Protein AF-A0A3N5I6G3-F1 (afdb_monomer)

Foldseek 3Di:
DDCPCPPLVLVVLVVLLVVLVVLLPDPCSVVDVVSNVVSVVVNVVSVVSNVVVVVVVVVVVVVVVVVVVVVVVVVVD

Solvent-accessible surface area (backbone atoms only — not comparable to full-atom values): 4442 Å² total; per-residue (Å²): 133,87,74,69,52,81,84,68,45,48,72,60,42,53,54,51,39,55,51,43,56,56,52,70,66,37,78,73,41,70,76,41,63,66,62,40,52,53,50,52,50,51,39,51,56,42,45,54,52,54,53,52,52,52,51,53,51,50,54,54,51,53,52,50,53,55,51,50,54,53,50,57,64,60,71,80,107

Secondary structure (DSSP, 8-state):
---THHHHTHHHHHHHHHHHHHHHH-GGGGG-HHHHHHHHHHHHHHHHHHHHHHHHHHHHHHHHHHHHHHHHHHH--

Structure (mmCIF, N/CA/C/O backbone):
data_AF-A0A3N5I6G3-F1
#
_entry.id   AF-A0A3N5I6G3-F1
#
loop_
_atom_site.group_PDB
_atom_site.id
_atom_site.type_symbol
_atom_site.label_atom_id
_atom_site.label_alt_id
_atom_site.label_comp_id
_atom_site.label_asym_id
_atom_site.label_entity_id
_atom_site.label_seq_id
_atom_site.pdbx_PDB_ins_code
_atom_site.Cartn_x
_atom_site.Cartn_y
_atom_site.Cartn_z
_atom_site.occupancy
_atom_site.B_iso_or_equiv
_atom_site.auth_seq_id
_atom_site.auth_comp_id
_atom_site.auth_asym_id
_atom_site.auth_atom_id
_atom_site.pdbx_PDB_model_num
ATOM 1 N N . MET A 1 1 ? -22.208 -0.419 6.562 1.00 41.81 1 MET A N 1
ATOM 2 C CA . MET A 1 1 ? -20.881 -0.853 6.079 1.00 41.81 1 MET A CA 1
ATOM 3 C C . MET A 1 1 ? -20.321 0.252 5.201 1.00 41.81 1 MET A C 1
ATOM 5 O O . MET A 1 1 ? -20.787 0.457 4.086 1.00 41.81 1 MET A O 1
ATOM 9 N N . THR A 1 2 ? -19.461 1.080 5.779 1.00 45.78 2 THR A N 1
ATOM 10 C CA . THR A 1 2 ? -19.012 2.355 5.214 1.00 45.78 2 THR A CA 1
ATOM 11 C C . THR A 1 2 ? -18.025 2.075 4.084 1.00 45.78 2 THR A C 1
ATOM 13 O O . THR A 1 2 ? -16.875 1.718 4.319 1.00 45.78 2 THR A O 1
ATOM 16 N N . SER A 1 3 ? -18.491 2.164 2.838 1.00 49.16 3 SER A N 1
ATOM 17 C CA . SER A 1 3 ? -17.642 1.988 1.659 1.00 49.16 3 SER A CA 1
ATOM 18 C C . SER A 1 3 ? -16.744 3.215 1.489 1.00 49.16 3 SER A C 1
ATOM 20 O O . SER A 1 3 ? -17.074 4.148 0.760 1.00 49.16 3 SER A O 1
ATOM 22 N N . PHE A 1 4 ? -15.581 3.204 2.139 1.00 52.28 4 PHE A N 1
ATOM 23 C CA . PHE A 1 4 ? -14.499 4.154 1.860 1.00 52.28 4 PHE A CA 1
ATOM 24 C C . PHE A 1 4 ? -13.792 3.865 0.518 1.00 52.28 4 PHE A C 1
ATOM 26 O O . PHE A 1 4 ? -12.958 4.652 0.078 1.00 52.28 4 PHE A O 1
ATOM 33 N N . GLY A 1 5 ? -14.150 2.777 -0.178 1.00 52.69 5 GLY A N 1
ATOM 34 C CA . GLY A 1 5 ? -13.538 2.384 -1.452 1.00 52.69 5 GLY A CA 1
ATOM 35 C C . GLY A 1 5 ? -13.896 3.276 -2.647 1.00 52.69 5 GLY A C 1
ATOM 36 O O . GLY A 1 5 ? -13.111 3.363 -3.584 1.00 52.69 5 GLY A O 1
ATOM 37 N N . GLY A 1 6 ? -15.038 3.976 -2.611 1.00 54.41 6 GLY A N 1
ATOM 38 C CA . GLY A 1 6 ? -15.552 4.728 -3.766 1.00 54.41 6 GLY A CA 1
ATOM 39 C C . GLY A 1 6 ? -14.870 6.075 -4.041 1.00 54.41 6 GLY A C 1
ATOM 40 O O . GLY A 1 6 ? -14.932 6.556 -5.165 1.00 54.41 6 GLY A O 1
ATOM 41 N N . ILE A 1 7 ? -14.218 6.685 -3.041 1.00 56.31 7 ILE A N 1
ATOM 42 C CA . ILE A 1 7 ? -13.533 7.989 -3.192 1.00 56.31 7 ILE A CA 1
ATOM 43 C C . ILE A 1 7 ? -12.028 7.810 -3.443 1.00 56.31 7 ILE A C 1
ATOM 45 O O . ILE A 1 7 ? -11.417 8.627 -4.126 1.00 56.31 7 ILE A O 1
ATOM 49 N N . PHE A 1 8 ? -11.426 6.741 -2.913 1.00 64.31 8 PHE A N 1
ATOM 50 C CA . PHE A 1 8 ? -9.978 6.512 -2.986 1.00 64.31 8 PHE A CA 1
ATOM 51 C C . PHE A 1 8 ? -9.544 5.543 -4.098 1.00 64.31 8 PHE A C 1
ATOM 53 O O . PHE A 1 8 ? -8.341 5.402 -4.318 1.00 64.31 8 PHE A O 1
ATOM 60 N N . ASP A 1 9 ? -10.498 4.901 -4.784 1.00 80.00 9 ASP A N 1
ATOM 61 C CA . ASP A 1 9 ? -10.283 3.853 -5.796 1.00 80.00 9 ASP A CA 1
ATOM 62 C C . ASP A 1 9 ? -9.191 2.849 -5.384 1.00 80.00 9 ASP A C 1
ATOM 64 O O . ASP A 1 9 ? -8.234 2.556 -6.105 1.00 80.00 9 ASP A O 1
ATOM 68 N N . LEU A 1 10 ? -9.301 2.381 -4.135 1.00 85.81 10 LEU A N 1
ATOM 69 C CA . LEU A 1 10 ? -8.337 1.470 -3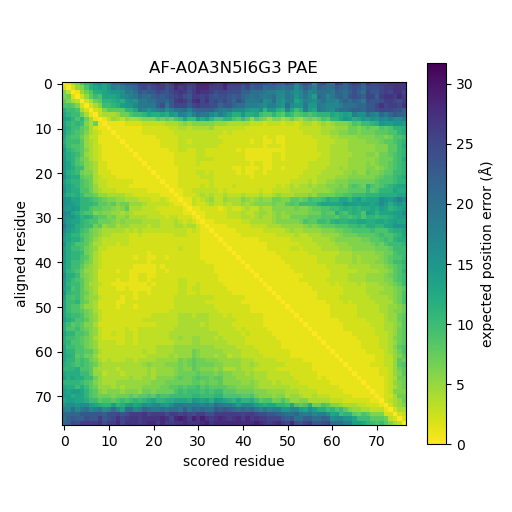.526 1.00 85.81 10 LEU A CA 1
ATOM 70 C C . LEU A 1 10 ? -8.163 0.177 -4.348 1.00 85.81 10 LEU A C 1
ATOM 72 O O . LEU A 1 10 ? -7.011 -0.175 -4.600 1.00 85.81 10 LEU A O 1
ATOM 76 N N . PRO A 1 11 ? -9.233 -0.476 -4.856 1.00 89.00 11 PRO A N 1
ATOM 77 C CA . PRO A 1 11 ? -9.079 -1.682 -5.667 1.00 89.00 11 PRO A CA 1
ATOM 78 C C . PRO A 1 11 ? -8.258 -1.450 -6.941 1.00 89.00 11 PRO A C 1
ATOM 80 O O . PRO A 1 11 ? -7.408 -2.273 -7.282 1.00 89.00 11 PRO A O 1
ATOM 83 N N . ALA A 1 12 ? -8.451 -0.324 -7.638 1.00 90.12 12 ALA A N 1
ATOM 84 C CA . ALA A 1 12 ? -7.647 -0.020 -8.820 1.00 90.12 12 ALA A CA 1
ATOM 85 C C . ALA A 1 12 ? -6.184 0.272 -8.459 1.00 90.12 12 ALA A C 1
ATOM 87 O O . ALA A 1 12 ? -5.276 -0.112 -9.197 1.00 90.12 12 ALA A O 1
ATOM 88 N N . LYS A 1 13 ? -5.928 0.917 -7.314 1.00 92.00 13 LYS A N 1
ATOM 89 C CA . LYS A 1 13 ? -4.563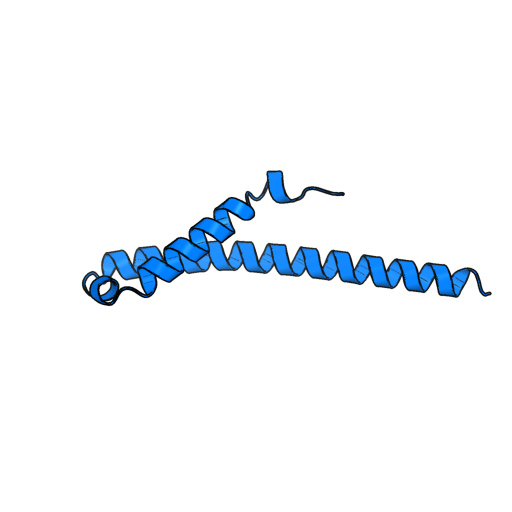 1.169 -6.821 1.00 92.00 13 LYS A CA 1
ATOM 90 C C . LYS A 1 13 ? -3.840 -0.118 -6.439 1.00 92.00 13 LYS A C 1
ATOM 92 O O . LYS A 1 13 ? -2.676 -0.269 -6.793 1.00 92.00 13 LYS A O 1
ATOM 97 N N . GLU A 1 14 ? -4.518 -1.054 -5.786 1.00 92.94 14 GLU A N 1
ATOM 98 C CA . GLU A 1 14 ? -3.971 -2.379 -5.476 1.00 92.94 14 GLU A CA 1
ATOM 99 C C . GLU A 1 14 ? -3.644 -3.160 -6.756 1.00 92.94 14 GLU A C 1
ATOM 101 O O . GLU A 1 14 ? -2.548 -3.705 -6.890 1.00 92.94 14 GLU A O 1
ATOM 106 N N . GLN A 1 15 ? -4.546 -3.143 -7.745 1.00 94.94 15 GLN A N 1
ATOM 107 C CA . GLN A 1 15 ? -4.292 -3.751 -9.055 1.00 94.94 15 GLN A CA 1
ATOM 108 C C . GLN A 1 15 ? -3.103 -3.103 -9.771 1.00 94.94 15 GLN A C 1
ATOM 110 O O . GLN A 1 15 ? -2.257 -3.809 -10.323 1.00 94.94 15 GLN A O 1
ATOM 115 N N . ARG A 1 16 ? -3.005 -1.768 -9.749 1.00 94.88 16 ARG A N 1
ATOM 116 C CA . ARG A 1 16 ? -1.883 -1.044 -10.355 1.00 94.88 16 ARG A CA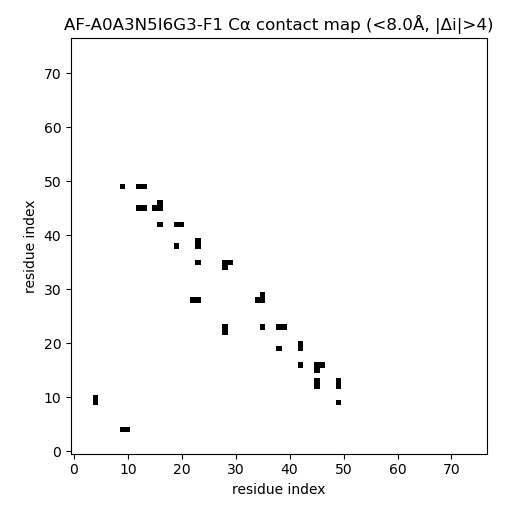 1
ATOM 117 C C . ARG A 1 16 ? -0.566 -1.357 -9.650 1.00 94.88 16 ARG A C 1
ATOM 119 O O . ARG A 1 16 ? 0.437 -1.555 -10.327 1.00 94.88 16 A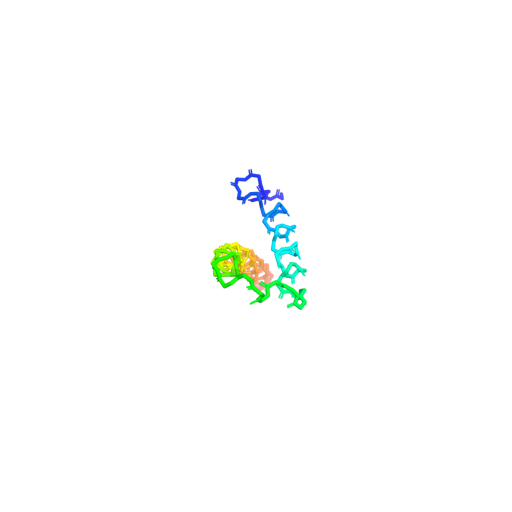RG A O 1
ATOM 126 N N . LEU A 1 17 ? -0.568 -1.442 -8.321 1.00 96.31 17 LEU A N 1
ATOM 127 C CA . LEU A 1 17 ? 0.610 -1.816 -7.541 1.00 96.31 17 LEU A CA 1
ATOM 128 C C . LEU A 1 17 ? 1.106 -3.217 -7.920 1.00 96.31 17 LEU A C 1
ATOM 130 O O . LEU A 1 17 ? 2.290 -3.381 -8.200 1.00 96.31 17 LEU A O 1
ATOM 134 N N . ALA A 1 18 ? 0.197 -4.190 -8.027 1.00 96.38 18 ALA A N 1
ATOM 135 C CA . ALA A 1 18 ? 0.536 -5.550 -8.438 1.00 96.38 18 ALA A CA 1
ATOM 136 C C . ALA A 1 18 ? 1.119 -5.608 -9.862 1.00 96.38 18 ALA A C 1
ATOM 138 O O . ALA A 1 18 ? 2.088 -6.322 -10.110 1.00 96.38 18 ALA A O 1
ATOM 139 N N . GLN A 1 19 ? 0.563 -4.834 -10.800 1.00 96.06 19 GLN A N 1
ATOM 140 C CA . GLN A 1 19 ? 1.113 -4.722 -12.157 1.00 96.06 19 GLN A CA 1
ATOM 141 C C . GLN A 1 19 ? 2.521 -4.124 -12.151 1.00 96.06 19 GLN A C 1
ATOM 143 O O . GLN A 1 19 ? 3.416 -4.664 -12.798 1.00 96.06 19 GLN A O 1
ATOM 148 N N . LEU A 1 20 ? 2.728 -3.041 -11.397 1.00 95.88 20 LEU A N 1
ATOM 149 C CA . LEU A 1 20 ? 4.035 -2.402 -11.270 1.00 95.88 20 LEU A CA 1
ATOM 150 C C . LEU A 1 20 ? 5.067 -3.371 -10.687 1.00 95.88 20 LEU A C 1
ATOM 152 O O . LEU A 1 20 ? 6.166 -3.458 -11.223 1.00 95.88 20 LEU A O 1
ATOM 156 N N . ASP A 1 21 ? 4.714 -4.134 -9.649 1.00 95.31 21 ASP A N 1
ATOM 157 C CA . ASP A 1 21 ? 5.603 -5.140 -9.053 1.00 95.31 21 ASP A CA 1
ATOM 158 C C . ASP A 1 21 ? 6.007 -6.234 -10.061 1.00 95.31 21 ASP A C 1
ATOM 160 O O . ASP A 1 21 ? 7.161 -6.665 -10.070 1.00 95.31 21 ASP A O 1
ATOM 164 N N . ILE A 1 22 ? 5.099 -6.641 -10.958 1.00 95.50 22 ILE A N 1
ATOM 165 C CA . ILE A 1 22 ? 5.410 -7.573 -12.054 1.00 95.50 22 ILE A CA 1
ATOM 166 C C . ILE A 1 22 ? 6.371 -6.932 -13.066 1.00 95.50 22 ILE A C 1
ATOM 168 O O . ILE A 1 22 ? 7.349 -7.566 -13.463 1.00 95.50 22 ILE A O 1
ATOM 172 N N . GLU A 1 23 ? 6.118 -5.686 -13.481 1.00 92.81 23 GLU A N 1
ATOM 173 C CA . GLU A 1 23 ? 6.988 -4.963 -14.420 1.00 92.81 23 GLU A CA 1
ATOM 174 C C . GLU A 1 23 ? 8.402 -4.771 -13.844 1.00 92.81 23 GLU A C 1
ATOM 176 O O . GLU A 1 23 ? 9.386 -5.038 -14.530 1.00 92.81 23 GLU A O 1
ATOM 181 N N . LEU A 1 24 ? 8.500 -4.384 -12.568 1.00 92.19 24 LEU A N 1
ATOM 182 C CA . LEU A 1 24 ? 9.747 -4.184 -11.817 1.00 92.19 24 LEU A CA 1
ATOM 183 C C . LEU A 1 24 ? 10.574 -5.471 -11.655 1.00 92.19 24 LEU A C 1
ATOM 185 O O . LEU A 1 24 ? 11.799 -5.409 -11.529 1.00 92.19 24 LEU A O 1
ATOM 189 N N . ALA A 1 25 ? 9.919 -6.635 -11.649 1.00 93.00 25 ALA A N 1
ATOM 190 C CA . ALA A 1 25 ? 10.575 -7.934 -11.531 1.00 93.00 25 ALA A CA 1
ATOM 191 C C . ALA A 1 25 ? 11.177 -8.440 -12.857 1.00 93.00 25 ALA A C 1
ATOM 193 O O . ALA A 1 25 ? 11.973 -9.383 -12.846 1.00 93.00 25 ALA A O 1
ATOM 194 N N . ALA A 1 26 ? 10.820 -7.846 -14.001 1.00 93.19 26 ALA A N 1
ATOM 195 C CA . ALA A 1 26 ? 11.333 -8.275 -15.297 1.00 93.19 26 ALA A CA 1
ATOM 196 C C . ALA A 1 26 ? 12.832 -7.924 -15.444 1.00 93.19 26 ALA A C 1
ATOM 198 O O . ALA A 1 26 ? 13.200 -6.767 -15.270 1.00 93.19 26 ALA A O 1
ATOM 199 N N . PRO A 1 27 ? 13.722 -8.857 -15.837 1.00 87.44 27 PRO A N 1
ATOM 200 C CA . PRO A 1 27 ? 15.157 -8.568 -15.963 1.00 87.44 27 PRO A CA 1
ATOM 201 C C . PRO A 1 27 ? 15.478 -7.418 -16.929 1.00 87.44 27 PRO A C 1
ATOM 203 O O . PRO A 1 27 ? 16.323 -6.583 -16.628 1.00 87.44 27 PRO A O 1
ATOM 206 N N . ALA A 1 28 ? 14.745 -7.340 -18.045 1.00 89.44 28 ALA A N 1
ATOM 207 C CA . ALA A 1 28 ? 14.901 -6.297 -19.063 1.00 89.44 28 ALA A CA 1
ATOM 208 C C . ALA A 1 28 ? 14.393 -4.912 -18.616 1.00 89.44 28 ALA A C 1
ATOM 210 O O . ALA A 1 28 ? 14.651 -3.908 -19.273 1.00 89.44 28 ALA A O 1
ATOM 211 N N . PHE A 1 29 ? 13.663 -4.829 -17.500 1.00 87.25 29 PHE A N 1
ATOM 212 C CA . PHE A 1 29 ? 13.193 -3.557 -16.948 1.00 87.25 29 PHE A CA 1
ATOM 213 C C . PHE A 1 29 ? 14.356 -2.624 -16.594 1.00 87.25 29 PHE A C 1
ATOM 215 O O . PHE A 1 29 ? 14.263 -1.410 -16.761 1.00 87.25 29 PHE A O 1
ATOM 222 N N . TRP A 1 30 ? 15.465 -3.204 -16.136 1.00 89.50 30 TRP A N 1
ATOM 223 C CA . TRP A 1 30 ? 16.646 -2.469 -15.694 1.00 89.50 30 TRP A CA 1
ATOM 224 C C . TRP A 1 30 ? 17.513 -1.949 -16.850 1.00 89.50 30 TRP A C 1
ATOM 226 O O . TRP A 1 30 ? 18.422 -1.154 -16.607 1.00 89.50 30 TRP A O 1
ATOM 236 N N . ASP A 1 31 ? 17.207 -2.333 -18.094 1.00 93.12 31 ASP A N 1
ATOM 237 C CA . ASP A 1 31 ? 17.934 -1.883 -19.286 1.00 93.12 31 ASP A CA 1
ATOM 238 C C . ASP A 1 31 ? 17.638 -0.408 -19.618 1.00 93.12 31 ASP A C 1
ATOM 240 O O . ASP A 1 31 ? 18.500 0.304 -20.136 1.00 93.12 31 ASP A O 1
ATOM 244 N N . ASP A 1 32 ? 16.445 0.086 -19.264 1.00 92.38 32 ASP A N 1
ATOM 245 C CA . ASP A 1 32 ? 16.060 1.494 -19.401 1.00 92.38 32 ASP A CA 1
ATOM 246 C C . ASP A 1 32 ? 15.968 2.168 -18.026 1.00 92.38 32 ASP A C 1
ATOM 248 O O . ASP A 1 32 ? 14.927 2.190 -17.366 1.00 92.38 32 ASP A O 1
ATOM 252 N N . ASN A 1 33 ? 17.078 2.780 -17.611 1.00 90.44 33 ASN A N 1
ATOM 253 C CA . ASN A 1 33 ? 17.178 3.485 -16.331 1.00 90.44 33 ASN A CA 1
ATOM 254 C C . ASN A 1 33 ? 16.129 4.594 -16.155 1.00 90.44 33 ASN A C 1
ATOM 256 O O . ASN A 1 33 ? 15.688 4.846 -15.032 1.00 90.44 33 ASN A O 1
ATOM 260 N N . ARG A 1 34 ? 15.731 5.281 -17.233 1.00 93.31 34 ARG A N 1
ATOM 261 C CA . ARG A 1 34 ? 14.769 6.384 -17.138 1.00 93.31 34 ARG A CA 1
ATOM 262 C C . ARG A 1 34 ? 13.372 5.838 -16.873 1.00 93.31 34 ARG A C 1
ATOM 264 O O . ARG A 1 34 ? 12.722 6.279 -15.926 1.00 93.31 34 ARG A O 1
ATOM 271 N N . ARG A 1 35 ? 12.955 4.839 -17.654 1.00 90.88 35 ARG A N 1
ATOM 272 C CA . ARG A 1 35 ? 11.680 4.142 -17.455 1.00 90.88 35 ARG A CA 1
ATOM 273 C C . ARG A 1 35 ? 11.621 3.462 -16.086 1.00 90.88 35 ARG A C 1
ATOM 275 O O . ARG A 1 35 ? 10.605 3.563 -15.400 1.00 90.88 35 ARG A O 1
ATOM 282 N N . ALA A 1 36 ? 12.716 2.834 -15.656 1.00 93.19 36 ALA A N 1
ATOM 283 C CA . ALA A 1 36 ? 12.804 2.204 -14.345 1.00 93.19 36 ALA A CA 1
ATOM 284 C C . ALA A 1 36 ? 12.565 3.211 -13.211 1.00 93.19 36 ALA A C 1
ATOM 286 O O . ALA A 1 36 ? 11.748 2.964 -12.326 1.00 93.19 36 ALA A O 1
ATOM 287 N N . GLN A 1 37 ? 13.211 4.381 -13.251 1.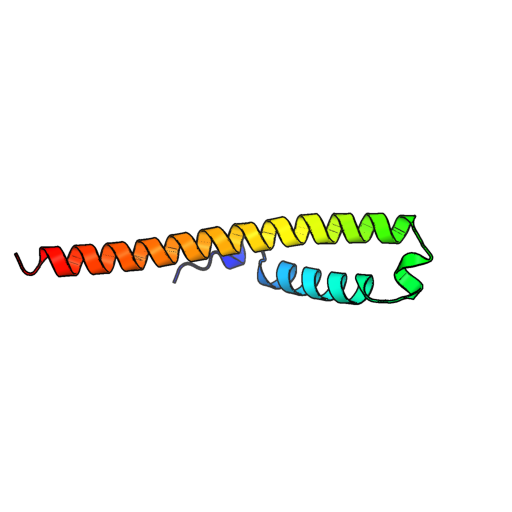00 95.06 37 GLN A N 1
ATOM 288 C CA . GLN A 1 37 ? 13.001 5.422 -12.240 1.00 95.06 37 GLN A CA 1
ATOM 289 C C . GLN A 1 37 ? 11.562 5.947 -12.211 1.00 95.06 37 GLN A C 1
ATOM 291 O O . GLN A 1 37 ? 11.032 6.203 -11.129 1.00 95.06 37 GLN A O 1
ATOM 296 N N . GLU A 1 38 ? 10.933 6.123 -13.372 1.00 95.06 38 GLU A N 1
ATOM 297 C CA . GLU A 1 38 ? 9.543 6.577 -13.470 1.00 95.06 38 GLU A CA 1
ATOM 298 C C . GLU A 1 38 ? 8.583 5.562 -12.828 1.00 95.06 38 GLU A C 1
ATOM 300 O O . GLU A 1 38 ? 7.782 5.936 -11.969 1.00 95.06 38 GLU A O 1
ATOM 305 N N . LEU A 1 39 ? 8.738 4.273 -13.141 1.00 94.81 39 LEU A N 1
ATOM 306 C CA . LEU A 1 39 ? 7.882 3.207 -12.612 1.00 94.81 39 LEU A CA 1
ATOM 307 C C . LEU A 1 39 ? 8.141 2.917 -11.122 1.00 94.81 39 LEU A C 1
ATOM 309 O O . LEU A 1 39 ? 7.195 2.668 -10.378 1.00 94.81 39 LEU A O 1
ATOM 313 N N . ILE A 1 40 ? 9.384 3.043 -10.636 1.00 96.12 40 ILE A N 1
ATOM 314 C CA . ILE A 1 40 ? 9.696 2.967 -9.194 1.00 96.12 40 ILE A CA 1
ATOM 315 C C . ILE A 1 40 ? 9.007 4.099 -8.422 1.00 96.12 40 ILE A C 1
ATOM 317 O O . ILE A 1 40 ? 8.458 3.871 -7.337 1.00 96.12 40 ILE A O 1
ATOM 321 N N . ARG A 1 41 ? 9.033 5.328 -8.957 1.00 97.44 41 ARG A N 1
ATOM 322 C CA . ARG A 1 41 ? 8.356 6.476 -8.333 1.00 97.44 41 ARG A CA 1
ATOM 323 C C . ARG A 1 41 ? 6.853 6.250 -8.288 1.00 97.44 41 ARG A C 1
ATOM 325 O O . ARG A 1 41 ? 6.262 6.405 -7.224 1.00 97.44 41 ARG A O 1
ATOM 332 N N . GLU A 1 42 ? 6.261 5.826 -9.401 1.00 96.38 42 GLU A N 1
ATOM 333 C CA . GLU A 1 42 ? 4.836 5.502 -9.459 1.00 96.38 42 GLU A CA 1
ATOM 334 C C . GLU A 1 42 ? 4.468 4.433 -8.421 1.00 96.38 42 GLU A C 1
ATOM 336 O O . GLU A 1 42 ? 3.573 4.645 -7.602 1.00 96.38 42 GLU A O 1
ATOM 341 N N . ARG A 1 43 ? 5.219 3.328 -8.380 1.00 97.25 43 ARG A N 1
ATOM 342 C CA . ARG A 1 43 ? 5.014 2.232 -7.426 1.00 97.25 43 ARG A CA 1
ATOM 343 C C . ARG A 1 43 ? 5.075 2.710 -5.979 1.00 97.25 43 ARG A C 1
ATOM 345 O O . ARG A 1 4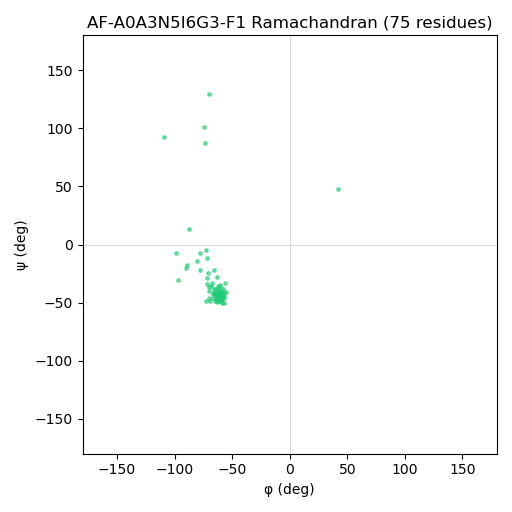3 ? 4.248 2.310 -5.167 1.00 97.25 43 ARG A O 1
ATOM 352 N N . THR A 1 44 ? 6.020 3.590 -5.661 1.00 97.50 44 THR A N 1
ATOM 353 C CA . THR A 1 44 ? 6.180 4.156 -4.312 1.00 97.50 44 THR A CA 1
ATOM 354 C C . THR A 1 44 ? 4.976 5.007 -3.901 1.00 97.50 44 THR A C 1
ATOM 356 O O . THR A 1 44 ? 4.489 4.885 -2.777 1.00 97.50 44 THR A O 1
ATOM 359 N N . GLU A 1 45 ? 4.469 5.853 -4.798 1.00 95.62 45 GLU A N 1
ATOM 360 C CA . GLU A 1 45 ? 3.316 6.718 -4.517 1.00 95.62 45 GLU A CA 1
ATOM 361 C C . GLU A 1 45 ? 2.008 5.922 -4.387 1.00 95.62 45 GLU A C 1
ATOM 363 O O . GLU A 1 45 ? 1.194 6.181 -3.491 1.00 95.62 45 GLU A O 1
ATOM 368 N N . VAL A 1 46 ? 1.824 4.907 -5.239 1.00 95.12 46 VAL A N 1
ATOM 369 C CA . VAL A 1 46 ? 0.674 3.999 -5.156 1.00 95.12 46 VAL A CA 1
ATOM 370 C C . VAL A 1 46 ? 0.725 3.197 -3.854 1.00 95.12 46 VAL A C 1
ATOM 372 O O . VAL A 1 46 ? -0.258 3.206 -3.111 1.00 95.12 46 VAL A O 1
ATOM 375 N N . ALA A 1 47 ? 1.872 2.591 -3.527 1.00 96.00 47 ALA A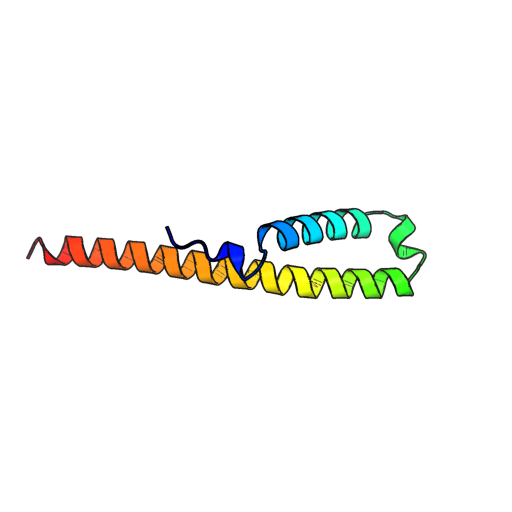 N 1
ATOM 376 C CA . ALA A 1 47 ? 2.063 1.830 -2.292 1.00 96.00 47 ALA A CA 1
ATOM 377 C C . ALA A 1 47 ? 1.781 2.677 -1.045 1.00 96.00 47 ALA A C 1
ATOM 379 O O . ALA A 1 47 ? 0.998 2.267 -0.195 1.00 96.00 47 ALA A O 1
ATOM 380 N N . ARG A 1 48 ? 2.307 3.911 -0.977 1.00 95.56 48 ARG A N 1
ATOM 381 C CA . ARG A 1 48 ? 2.054 4.824 0.152 1.00 95.56 48 ARG A CA 1
ATOM 382 C C . ARG A 1 48 ? 0.559 5.044 0.391 1.00 95.56 48 ARG A C 1
ATOM 384 O O . ARG A 1 48 ? 0.120 5.115 1.537 1.00 95.56 48 ARG A O 1
ATOM 391 N N . THR A 1 49 ? -0.214 5.184 -0.684 1.00 92.62 49 THR A N 1
ATOM 392 C CA . THR A 1 49 ? -1.663 5.395 -0.590 1.00 92.62 49 THR A CA 1
ATOM 393 C C . THR A 1 49 ? -2.368 4.141 -0.078 1.00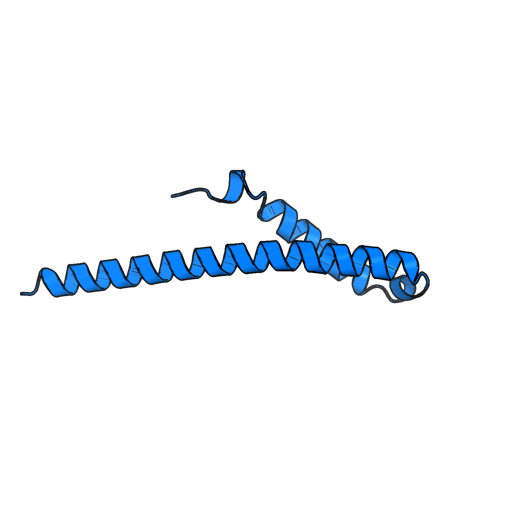 92.62 49 THR A C 1
ATOM 395 O O . THR A 1 49 ? -3.164 4.240 0.855 1.00 92.62 49 THR A O 1
ATOM 398 N N . VAL A 1 50 ? -2.058 2.978 -0.660 1.00 92.81 50 VAL A N 1
ATOM 399 C CA . VAL A 1 50 ? -2.632 1.683 -0.259 1.00 92.81 50 VAL A CA 1
ATOM 400 C C . VAL A 1 50 ? -2.332 1.401 1.216 1.00 92.81 50 VAL A C 1
ATOM 402 O O . VAL A 1 50 ? -3.258 1.186 1.998 1.00 92.81 50 VAL A O 1
ATOM 405 N N . ASP A 1 51 ? -1.068 1.525 1.622 1.00 94.19 51 ASP 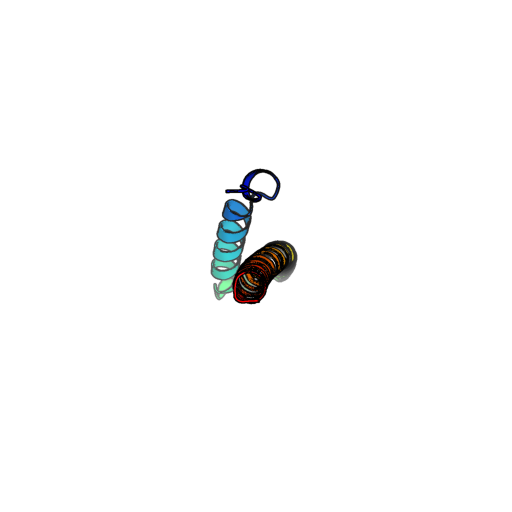A N 1
ATOM 406 C CA . ASP A 1 51 ? -0.624 1.277 2.996 1.00 94.19 51 ASP A CA 1
ATOM 407 C C . ASP A 1 51 ? -1.325 2.205 3.992 1.00 94.19 51 ASP A C 1
ATOM 409 O O . ASP A 1 51 ? -1.792 1.768 5.046 1.00 94.19 51 ASP A O 1
ATOM 413 N N . ARG A 1 52 ? -1.448 3.498 3.661 1.00 93.69 52 ARG A N 1
ATOM 414 C CA . ARG A 1 52 ? -2.089 4.472 4.551 1.00 93.69 52 ARG A CA 1
ATOM 415 C C . ARG A 1 52 ? -3.570 4.171 4.755 1.00 93.69 52 ARG A C 1
ATOM 417 O O . ARG A 1 52 ? -4.057 4.282 5.880 1.00 93.69 52 ARG A O 1
ATOM 424 N N . VAL A 1 53 ? -4.284 3.816 3.690 1.00 91.56 53 VAL A N 1
ATOM 425 C CA . VAL A 1 53 ? -5.705 3.460 3.783 1.00 91.56 53 VAL A CA 1
ATOM 426 C C . VAL A 1 53 ? -5.876 2.160 4.570 1.00 91.56 53 VAL A C 1
ATOM 428 O O . VAL A 1 53 ? -6.725 2.109 5.459 1.00 91.56 53 VAL A O 1
ATOM 431 N N . GLY A 1 54 ? -5.028 1.156 4.325 1.00 89.44 54 GLY A N 1
ATOM 432 C CA . GLY A 1 54 ? -5.028 -0.103 5.074 1.00 89.44 54 GLY A CA 1
ATOM 433 C C . GLY A 1 54 ? -4.798 0.094 6.575 1.00 89.44 54 GLY A C 1
ATOM 434 O O . GLY A 1 54 ? -5.542 -0.444 7.392 1.00 89.44 54 GLY A O 1
ATOM 435 N N . GLN A 1 55 ? -3.833 0.939 6.953 1.00 94.12 55 GLN A N 1
ATOM 436 C CA . GLN A 1 55 ? -3.569 1.280 8.357 1.00 94.12 55 GLN A CA 1
ATOM 437 C C . GLN A 1 55 ? -4.770 1.941 9.039 1.00 94.12 55 GLN A C 1
ATOM 439 O O . GLN A 1 55 ? -5.122 1.571 10.156 1.00 94.12 55 GLN A O 1
ATOM 444 N N . LEU A 1 56 ? -5.407 2.913 8.380 1.00 93.44 56 LEU A N 1
ATOM 445 C CA . LEU A 1 56 ? -6.575 3.601 8.935 1.00 93.44 56 LEU A CA 1
ATOM 446 C C . LEU A 1 56 ? -7.770 2.654 9.090 1.00 93.44 56 LEU A C 1
ATOM 448 O O . LEU A 1 56 ? -8.489 2.736 10.084 1.00 93.44 56 LEU A O 1
ATOM 452 N N . ALA A 1 57 ? -7.969 1.744 8.134 1.00 89.44 57 ALA A N 1
ATOM 453 C CA . ALA A 1 57 ? -9.017 0.732 8.210 1.00 89.44 57 ALA A CA 1
ATOM 454 C C . ALA A 1 57 ? -8.794 -0.234 9.385 1.00 89.44 57 ALA A C 1
ATOM 456 O O . ALA A 1 57 ? -9.735 -0.507 10.129 1.00 89.44 57 ALA A O 1
ATOM 457 N N . ALA A 1 58 ? -7.554 -0.691 9.593 1.00 91.06 58 ALA A N 1
ATOM 458 C CA . ALA A 1 58 ? -7.200 -1.544 10.726 1.00 91.06 58 ALA A CA 1
ATOM 459 C C . ALA A 1 58 ? -7.442 -0.829 12.064 1.00 91.06 58 ALA A C 1
ATOM 461 O O . ALA A 1 58 ? -8.159 -1.344 12.915 1.00 91.06 58 ALA A O 1
ATOM 462 N N . GLN A 1 59 ? -6.960 0.411 12.205 1.00 95.56 59 GLN A N 1
ATOM 463 C CA . GLN A 1 59 ? -7.180 1.222 13.408 1.00 95.56 59 GLN A CA 1
ATOM 464 C C . GLN A 1 59 ? -8.667 1.443 13.708 1.00 95.56 59 GLN A C 1
ATOM 466 O O . GLN A 1 59 ? -9.080 1.381 14.863 1.00 95.56 59 GLN A O 1
ATOM 471 N N . ALA A 1 60 ? -9.483 1.698 12.683 1.00 94.44 60 ALA A N 1
ATOM 472 C CA . ALA A 1 60 ? -10.924 1.854 12.854 1.00 94.44 60 ALA A CA 1
ATOM 473 C C . ALA A 1 60 ? -11.594 0.550 13.319 1.00 94.44 60 ALA A C 1
ATOM 475 O O . ALA A 1 60 ? -12.488 0.595 14.162 1.00 94.44 60 ALA A O 1
ATOM 476 N N . SER A 1 61 ? -11.148 -0.597 12.798 1.00 93.44 61 SER A N 1
ATOM 477 C CA . SER A 1 61 ? -11.613 -1.914 13.240 1.00 93.44 61 SER A CA 1
ATOM 478 C C . SER A 1 61 ? -11.240 -2.181 14.699 1.00 93.44 61 SER A C 1
ATOM 480 O O . SER A 1 61 ? -12.103 -2.567 15.483 1.00 93.44 61 SER A O 1
ATOM 482 N N . ASP A 1 62 ? -9.988 -1.918 15.080 1.00 96.50 62 ASP A N 1
ATOM 483 C CA . ASP A 1 62 ? -9.497 -2.108 16.449 1.00 96.50 62 ASP A CA 1
ATOM 484 C C . ASP A 1 62 ? -10.275 -1.241 17.449 1.00 96.50 62 ASP A C 1
ATOM 486 O O . ASP A 1 62 ? -10.672 -1.710 18.514 1.00 96.50 62 ASP A O 1
ATOM 490 N N . LEU A 1 63 ? -10.556 0.018 17.090 1.00 96.81 63 LEU A N 1
ATOM 491 C CA . LEU A 1 63 ? -11.395 0.905 17.899 1.00 96.81 63 LEU A CA 1
ATOM 492 C C . LEU A 1 63 ? -12.824 0.370 18.056 1.00 96.81 63 LEU A C 1
ATOM 494 O O . LEU A 1 63 ? -13.395 0.505 19.135 1.00 96.81 63 LEU A O 1
ATOM 498 N N . GLY A 1 64 ? -13.393 -0.242 17.014 1.00 94.50 64 GLY A N 1
ATOM 499 C CA . GLY A 1 64 ? -14.699 -0.901 17.088 1.00 94.50 64 GLY A CA 1
ATOM 500 C C . GLY A 1 64 ? -14.719 -2.019 18.130 1.00 94.50 64 GLY A C 1
ATOM 501 O O . GLY A 1 64 ? -15.574 -2.013 19.010 1.00 94.50 64 GLY A O 1
ATOM 502 N N . VAL A 1 65 ? -13.716 -2.900 18.103 1.00 96.12 65 VAL A N 1
ATOM 503 C CA . VAL A 1 65 ? -13.567 -3.987 19.086 1.00 96.12 65 VAL A CA 1
ATOM 504 C C . VAL A 1 65 ? -13.408 -3.436 20.506 1.00 96.12 65 VAL A C 1
ATOM 506 O O . VAL A 1 65 ? -14.053 -3.914 21.434 1.00 96.12 65 VAL A O 1
ATOM 509 N N . LEU A 1 66 ? -12.586 -2.400 20.699 1.00 95.94 66 LEU A N 1
ATOM 510 C CA . LEU A 1 66 ? -12.415 -1.777 22.018 1.00 95.94 66 LEU A CA 1
ATOM 511 C C . LEU A 1 66 ? -13.718 -1.164 22.552 1.00 95.94 66 LEU A C 1
ATOM 513 O O . LEU A 1 66 ? -13.966 -1.216 23.756 1.00 95.94 66 LEU A O 1
ATOM 517 N N . LEU A 1 67 ? -14.550 -0.592 21.677 1.00 95.50 67 LEU A N 1
ATOM 518 C CA . LEU A 1 67 ? -15.861 -0.059 22.050 1.00 95.50 67 LEU A CA 1
ATOM 519 C C . LEU A 1 67 ? -16.859 -1.164 22.405 1.00 95.50 67 LEU A C 1
ATOM 521 O O . LEU A 1 67 ? -17.673 -0.958 23.302 1.00 95.50 67 LEU A O 1
ATOM 525 N N . GLU A 1 68 ? -16.821 -2.303 21.716 1.00 94.69 68 GLU A N 1
ATOM 526 C CA . GLU A 1 68 ? -17.642 -3.476 22.046 1.00 94.69 68 GLU A CA 1
ATOM 527 C C . GLU A 1 68 ? -17.269 -4.015 23.433 1.00 94.69 68 GLU A C 1
ATOM 529 O O . GLU A 1 68 ? -18.130 -4.107 24.304 1.00 94.69 68 GLU A O 1
ATOM 534 N N . LEU A 1 69 ? -15.974 -4.217 23.696 1.00 94.56 69 LEU A N 1
ATOM 535 C CA . LEU A 1 69 ? -15.479 -4.658 25.006 1.00 94.56 69 LEU A CA 1
ATOM 536 C C . LEU A 1 69 ? -15.839 -3.684 26.139 1.00 94.56 69 LEU A C 1
ATOM 538 O O . LEU A 1 69 ? -16.179 -4.105 27.242 1.00 94.56 69 LEU A O 1
ATOM 542 N N . ALA A 1 70 ? -15.762 -2.374 25.886 1.00 93.19 70 ALA A N 1
ATOM 543 C CA . ALA A 1 70 ? -16.126 -1.362 26.876 1.00 93.19 70 ALA A CA 1
ATOM 544 C C . ALA A 1 70 ? -17.633 -1.348 27.185 1.00 93.19 70 ALA A C 1
ATOM 546 O O . ALA A 1 70 ? -18.013 -1.051 28.316 1.00 93.19 70 ALA A O 1
ATOM 547 N N . GLN A 1 71 ? -18.480 -1.653 26.197 1.00 93.25 71 GLN A N 1
ATOM 548 C CA . GLN A 1 71 ? -19.926 -1.774 26.393 1.00 93.25 71 GLN A CA 1
ATOM 549 C C . GLN A 1 71 ? -20.271 -3.019 27.211 1.00 93.25 71 GLN A C 1
ATOM 551 O O . GLN A 1 71 ? -21.022 -2.901 28.173 1.00 93.25 71 GLN A O 1
ATOM 556 N N . GLU A 1 72 ? -19.676 -4.170 26.889 1.00 90.50 72 GLU A N 1
ATOM 557 C CA . GLU A 1 72 ? -19.858 -5.410 27.658 1.00 90.50 72 GLU A CA 1
ATOM 558 C C . GLU A 1 72 ? -19.424 -5.230 29.121 1.00 90.50 72 GLU A C 1
ATOM 560 O O . GLU A 1 72 ? -20.174 -5.543 30.040 1.00 90.50 72 GLU A O 1
ATOM 565 N N . ALA A 1 73 ? -18.257 -4.622 29.357 1.00 85.75 73 ALA A N 1
ATOM 566 C CA . ALA A 1 73 ? -17.761 -4.365 30.710 1.00 85.75 73 ALA A CA 1
ATOM 567 C C . ALA A 1 73 ? -18.614 -3.364 31.518 1.00 85.75 73 ALA A C 1
ATOM 569 O O . ALA A 1 73 ? -18.510 -3.330 32.743 1.00 85.75 73 ALA A O 1
ATOM 570 N N . GLY A 1 74 ? -19.402 -2.516 30.849 1.00 75.12 74 GLY A N 1
ATOM 571 C CA . GLY A 1 74 ? -20.282 -1.535 31.486 1.00 75.12 74 GLY A CA 1
ATOM 572 C C . GLY A 1 74 ? -21.689 -2.051 31.800 1.00 75.12 74 GLY A C 1
ATOM 573 O O . GLY A 1 74 ? -22.373 -1.419 32.601 1.00 75.12 74 GLY A O 1
ATOM 574 N N . ASP A 1 75 ? -22.115 -3.158 31.183 1.00 61.94 75 ASP A N 1
ATOM 575 C CA . ASP A 1 75 ? -23.432 -3.791 31.394 1.00 61.94 75 ASP A CA 1
ATOM 576 C C . ASP A 1 75 ? -23.401 -4.839 32.531 1.00 61.94 75 ASP A C 1
ATOM 578 O O . ASP A 1 75 ? -24.422 -5.133 33.145 1.00 61.94 75 ASP A O 1
ATOM 582 N N . ASP A 1 76 ? -22.209 -5.339 32.883 1.00 59.47 76 ASP A N 1
ATOM 583 C CA . ASP A 1 76 ? -21.970 -6.276 33.997 1.00 59.47 76 ASP A CA 1
ATOM 584 C C . ASP A 1 76 ? -21.731 -5.584 35.371 1.00 59.47 76 ASP A C 1
ATOM 586 O O . ASP A 1 76 ? -21.259 -6.223 36.321 1.00 59.47 76 ASP A O 1
ATOM 590 N N . GLY A 1 77 ? -22.026 -4.279 35.491 1.00 53.84 77 GLY A N 1
ATOM 591 C CA . GLY A 1 77 ? -21.760 -3.430 36.671 1.00 53.84 77 GLY A CA 1
ATOM 592 C C . GLY A 1 77 ? -22.986 -2.973 37.458 1.00 53.84 77 GLY A C 1
ATOM 593 O O . GLY A 1 77 ? -24.000 -2.595 36.834 1.00 53.84 77 GLY A O 1
#

Radius of gyration: 19.47 Å; Cα contacts (8 Å, |Δi|>4): 22; chains: 1; bounding box: 41×17×56 Å

Mean predicted aligned error: 6.69 Å

Sequence (77 aa):
MTSFGGIFDLPAKEQRLAQLDIELAAPAFWDDNRRAQELIRERTEVARTVDRVGQLAAQASDLGVLLELAQEAGDDG

pLDDT: mean 87.34, std 14.36, range [41.81, 97.5]